Protein AF-K7VMM9-F1 (afdb_monomer_lite)

Radius of gyration: 10.69 Å; chains: 1; bounding box: 19×23×28 Å

Organism: Equus asinus (NCBI:txid9793)

Secondary structure (DSSP, 8-state):
----EEEESS--HHHHHHHSPSSHHHHEEEES-HHHHHHHHHHHHHHH--

Structure (mmCIF, N/CA/C/O backbone):
data_AF-K7VMM9-F1
#
_entry.id   AF-K7VMM9-F1
#
loop_
_atom_site.group_PDB
_atom_site.id
_atom_site.type_symbol
_atom_site.label_atom_id
_atom_site.label_alt_id
_atom_site.label_comp_id
_atom_site.label_asym_id
_atom_site.label_entity_id
_atom_site.label_seq_id
_atom_site.pdbx_PDB_ins_code
_atom_site.Cartn_x
_atom_site.Cartn_y
_atom_site.C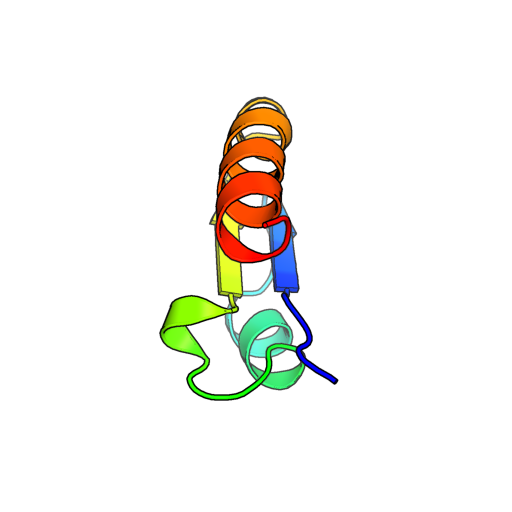artn_z
_atom_site.occupancy
_atom_site.B_iso_or_equiv
_atom_site.auth_seq_id
_atom_site.auth_comp_id
_atom_site.auth_asym_id
_atom_site.auth_atom_id
_atom_site.pdbx_PDB_model_num
ATOM 1 N N . PHE A 1 1 ? -3.307 -11.711 13.991 1.00 66.06 1 PHE A N 1
ATOM 2 C CA . PHE A 1 1 ? -2.284 -10.703 13.646 1.00 66.06 1 PHE A CA 1
ATOM 3 C C . PHE A 1 1 ? -2.675 -10.074 12.318 1.00 66.06 1 PHE A C 1
ATOM 5 O O . PHE A 1 1 ? -3.166 -10.809 11.474 1.00 66.06 1 PHE A O 1
ATOM 12 N N . LYS A 1 2 ? -2.554 -8.752 12.154 1.00 81.88 2 LYS A N 1
ATOM 13 C CA . LYS A 1 2 ? -2.830 -8.068 10.878 1.00 81.88 2 LYS A CA 1
ATOM 14 C C . LYS A 1 2 ? -1.496 -7.697 10.238 1.00 81.88 2 LYS A C 1
ATOM 16 O O . LYS A 1 2 ? -0.725 -6.971 10.862 1.00 81.88 2 LYS A O 1
ATOM 21 N N . MET A 1 3 ? -1.215 -8.225 9.052 1.00 87.31 3 MET A N 1
ATOM 22 C CA . MET A 1 3 ? -0.034 -7.884 8.261 1.00 87.31 3 MET A CA 1
ATOM 23 C C . MET A 1 3 ? -0.379 -6.796 7.253 1.00 87.31 3 MET A C 1
ATOM 25 O O . MET A 1 3 ? -1.402 -6.875 6.574 1.00 87.31 3 MET A O 1
ATOM 29 N N . PHE A 1 4 ? 0.498 -5.799 7.160 1.00 88.56 4 PHE A N 1
ATOM 30 C CA . PHE A 1 4 ? 0.415 -4.717 6.191 1.00 88.56 4 PHE A CA 1
ATOM 31 C C . PHE A 1 4 ? 1.642 -4.772 5.284 1.00 88.56 4 PHE A C 1
ATOM 33 O O . PHE A 1 4 ? 2.765 -4.839 5.786 1.00 88.56 4 PHE A O 1
ATOM 40 N N . ALA A 1 5 ? 1.432 -4.723 3.972 1.00 90.81 5 ALA A N 1
ATOM 41 C CA . ALA A 1 5 ? 2.500 -4.728 2.980 1.00 9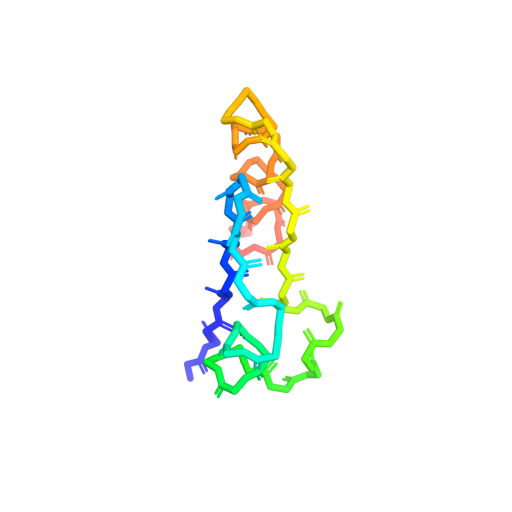0.81 5 ALA A CA 1
ATOM 42 C C . ALA A 1 5 ? 2.665 -3.324 2.386 1.00 90.81 5 ALA A C 1
ATOM 44 O O . ALA A 1 5 ? 1.682 -2.695 1.992 1.00 90.81 5 ALA A O 1
ATOM 45 N N . VAL A 1 6 ? 3.900 -2.817 2.330 1.00 89.50 6 VAL A N 1
ATOM 46 C CA . VAL A 1 6 ? 4.210 -1.493 1.767 1.00 89.50 6 VAL A CA 1
ATOM 47 C C . VAL A 1 6 ? 5.304 -1.633 0.711 1.00 89.50 6 VAL A C 1
ATOM 49 O O . VAL A 1 6 ? 6.452 -1.915 1.043 1.00 89.50 6 VAL A O 1
ATOM 52 N N . GLY A 1 7 ? 4.944 -1.423 -0.552 1.00 90.19 7 GLY A N 1
ATOM 53 C CA . GLY A 1 7 ? 5.858 -1.406 -1.693 1.00 90.19 7 GLY A CA 1
ATOM 54 C C . GLY A 1 7 ? 6.326 -0.002 -2.043 1.00 90.19 7 GLY A C 1
ATOM 55 O O . GLY A 1 7 ? 5.538 0.945 -1.989 1.00 90.19 7 GLY A O 1
ATOM 56 N N . VAL A 1 8 ? 7.601 0.132 -2.419 1.00 90.00 8 VAL A N 1
ATOM 57 C CA . VAL A 1 8 ? 8.208 1.419 -2.779 1.00 90.00 8 VAL A CA 1
ATOM 58 C C . VAL A 1 8 ? 9.001 1.309 -4.082 1.00 90.00 8 VAL A C 1
ATOM 60 O O . VAL A 1 8 ? 9.797 0.385 -4.237 1.00 90.00 8 VAL A O 1
ATOM 63 N N . GLY A 1 9 ? 8.836 2.266 -4.995 1.00 87.19 9 GLY A N 1
ATOM 64 C CA . GLY A 1 9 ? 9.540 2.284 -6.279 1.00 87.19 9 GLY A CA 1
ATOM 65 C C . GLY A 1 9 ? 9.003 1.204 -7.218 1.00 87.19 9 GLY A C 1
ATOM 66 O O . GLY A 1 9 ? 7.801 1.123 -7.409 1.00 87.19 9 GLY A O 1
ATOM 67 N N . ASN A 1 10 ? 9.870 0.351 -7.768 1.00 84.25 10 ASN A N 1
ATOM 68 C CA . ASN A 1 10 ? 9.482 -0.734 -8.686 1.00 84.25 10 ASN A CA 1
ATOM 69 C C . ASN A 1 10 ? 9.019 -2.008 -7.951 1.00 84.25 10 ASN A C 1
ATOM 71 O O . ASN A 1 10 ? 9.376 -3.118 -8.343 1.00 84.25 10 ASN A O 1
ATOM 75 N N . ALA A 1 11 ? 8.295 -1.859 -6.841 1.00 85.31 11 ALA A N 1
ATOM 76 C CA . ALA A 1 11 ? 7.784 -3.004 -6.096 1.00 85.31 11 ALA A CA 1
ATOM 77 C C . ALA A 1 11 ? 6.683 -3.722 -6.891 1.00 85.31 11 ALA A C 1
ATOM 79 O O . ALA A 1 11 ? 5.849 -3.076 -7.526 1.00 85.31 11 ALA A O 1
ATOM 80 N N . VAL A 1 12 ? 6.669 -5.053 -6.831 1.00 88.06 12 VAL A N 1
ATOM 81 C CA . VAL A 1 12 ? 5.664 -5.873 -7.512 1.00 88.06 12 VAL A CA 1
ATOM 82 C C . VAL A 1 12 ? 4.403 -5.915 -6.655 1.00 88.06 12 VAL A C 1
ATOM 84 O O . VAL A 1 12 ? 4.403 -6.476 -5.561 1.00 88.06 12 VAL A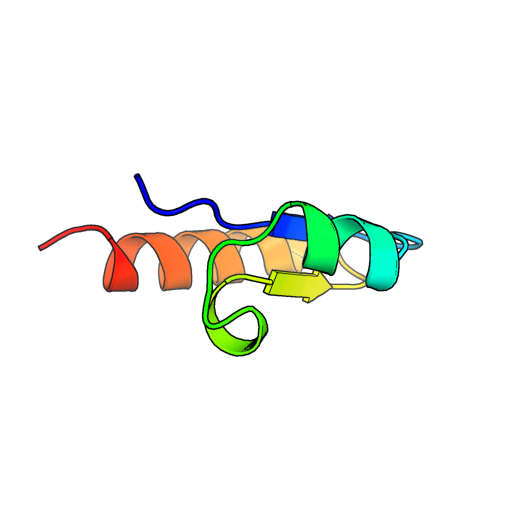 O 1
ATOM 87 N N . GLU A 1 13 ? 3.323 -5.295 -7.133 1.00 86.94 13 GLU A N 1
ATOM 88 C CA . GLU A 1 13 ? 2.068 -5.207 -6.377 1.00 86.94 13 GLU A CA 1
ATOM 89 C C . GLU A 1 13 ? 1.467 -6.581 -6.064 1.00 86.94 13 GLU A C 1
ATOM 91 O O . GLU A 1 13 ? 0.932 -6.766 -4.975 1.00 86.94 13 GLU A O 1
ATOM 96 N N . ASP A 1 14 ? 1.595 -7.555 -6.966 1.00 88.38 14 ASP A N 1
ATOM 97 C CA . ASP A 1 14 ? 1.056 -8.902 -6.756 1.00 88.38 14 ASP A CA 1
ATOM 98 C C . ASP A 1 14 ? 1.711 -9.623 -5.568 1.00 88.38 14 ASP A C 1
ATOM 100 O O . ASP A 1 14 ? 0.997 -10.152 -4.719 1.00 88.38 14 ASP A O 1
ATOM 104 N N . GLU A 1 15 ? 3.037 -9.540 -5.411 1.00 90.19 15 GLU A N 1
ATOM 105 C CA . GLU A 1 15 ? 3.729 -10.132 -4.253 1.00 90.19 15 GLU A CA 1
ATOM 106 C C . GLU A 1 15 ? 3.302 -9.460 -2.937 1.00 90.19 15 GLU A C 1
ATOM 108 O O . GLU A 1 15 ? 3.114 -10.111 -1.908 1.00 90.19 15 GLU A O 1
ATOM 113 N N . LEU A 1 16 ? 3.087 -8.139 -2.955 1.00 90.31 16 LEU A N 1
ATOM 114 C CA . LEU A 1 16 ? 2.617 -7.403 -1.776 1.00 90.31 16 LEU A CA 1
ATOM 115 C C . LEU A 1 16 ? 1.213 -7.844 -1.352 1.00 90.31 16 LEU A C 1
ATOM 117 O O . LEU A 1 16 ? 0.901 -7.848 -0.159 1.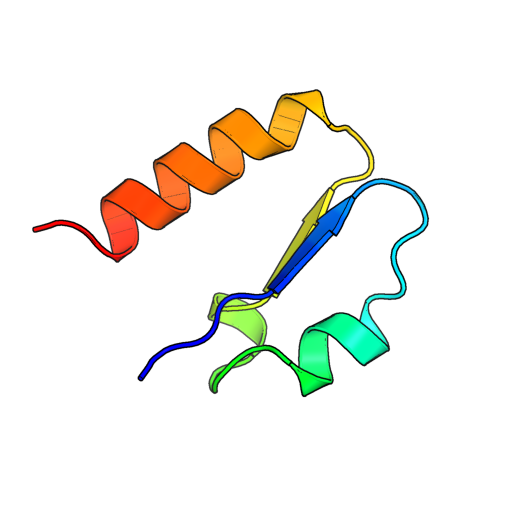00 90.31 16 LEU A O 1
ATOM 121 N N . ARG A 1 17 ? 0.364 -8.210 -2.316 1.00 87.62 17 ARG A N 1
ATOM 122 C CA . ARG A 1 17 ? -1.002 -8.681 -2.063 1.00 87.62 17 ARG A CA 1
ATOM 123 C C . ARG A 1 17 ? -1.023 -10.057 -1.411 1.00 87.62 17 ARG A C 1
ATOM 125 O O . ARG A 1 17 ? -1.916 -10.295 -0.607 1.00 87.62 17 ARG A O 1
ATOM 132 N N . GLU A 1 18 ? -0.046 -10.913 -1.701 1.00 89.94 18 GLU A N 1
ATOM 133 C CA . GLU A 1 18 ? 0.095 -12.224 -1.052 1.00 89.94 18 GLU A CA 1
ATOM 134 C C . GLU A 1 18 ? 0.554 -12.115 0.412 1.00 89.94 18 GLU A C 1
ATOM 136 O O . GLU A 1 18 ? 0.202 -12.952 1.242 1.00 89.94 18 GLU A O 1
ATOM 141 N N . ILE A 1 19 ? 1.312 -11.068 0.752 1.00 90.06 19 ILE A N 1
ATOM 142 C CA . ILE A 1 19 ? 1.818 -10.832 2.115 1.00 90.06 19 ILE A CA 1
ATOM 143 C C . ILE A 1 19 ? 0.776 -10.114 2.992 1.00 90.06 19 ILE A C 1
ATOM 145 O O . ILE A 1 19 ? 0.711 -10.323 4.208 1.00 90.06 19 ILE A O 1
ATOM 149 N N . ALA A 1 20 ? -0.024 -9.224 2.401 1.00 90.44 20 ALA A N 1
ATOM 150 C CA . ALA A 1 20 ? -1.021 -8.434 3.117 1.00 90.44 20 ALA A CA 1
ATOM 151 C C . ALA A 1 20 ? -2.180 -9.299 3.647 1.00 90.44 20 ALA A C 1
ATOM 153 O O . ALA A 1 20 ? -2.670 -10.208 2.985 1.00 90.44 20 ALA A O 1
ATOM 154 N N . SER A 1 21 ? -2.667 -8.988 4.851 1.00 90.81 21 SER A N 1
ATOM 155 C CA . SER A 1 21 ? -3.832 -9.677 5.421 1.00 90.81 21 SER A CA 1
ATOM 156 C C . SER A 1 21 ? -5.149 -9.252 4.770 1.00 90.81 21 SER A C 1
ATOM 158 O O . SER A 1 21 ? -5.283 -8.148 4.244 1.00 90.81 21 SER A O 1
ATOM 160 N N . GLU A 1 22 ? -6.167 -10.105 4.865 1.00 89.12 22 GLU A N 1
ATOM 161 C CA . GLU A 1 22 ? -7.498 -9.763 4.371 1.00 89.12 22 GLU A CA 1
ATOM 162 C C . GLU A 1 22 ? -8.210 -8.705 5.244 1.00 89.12 22 GLU A C 1
ATOM 164 O O . GLU A 1 22 ? -8.093 -8.729 6.476 1.00 89.12 22 GLU A O 1
ATOM 169 N N . PRO A 1 23 ? -8.987 -7.787 4.629 1.00 90.00 23 PRO A N 1
ATOM 170 C CA . PRO A 1 23 ? -9.113 -7.558 3.185 1.00 90.00 23 PRO A CA 1
ATOM 171 C C . PRO A 1 23 ? -7.854 -6.900 2.606 1.00 90.00 23 PRO A C 1
ATOM 173 O O . PRO A 1 23 ? -7.427 -5.843 3.075 1.00 90.00 23 PRO A O 1
ATOM 176 N N . VAL A 1 24 ? -7.284 -7.510 1.561 1.00 86.19 24 VAL A N 1
ATOM 177 C CA . VAL A 1 24 ? -5.988 -7.109 0.985 1.00 86.19 24 VAL A CA 1
ATOM 178 C C . VAL A 1 24 ? -5.986 -5.631 0.614 1.00 86.19 24 VAL A C 1
ATOM 180 O O . VAL A 1 24 ? -5.058 -4.918 0.978 1.00 86.19 24 VAL A O 1
ATOM 183 N N . ALA A 1 25 ? -7.069 -5.146 -0.003 1.00 84.50 25 ALA A N 1
ATOM 184 C CA . ALA A 1 25 ? -7.244 -3.757 -0.440 1.00 84.50 25 ALA A CA 1
ATOM 185 C C . ALA A 1 25 ? -7.045 -2.698 0.661 1.00 84.50 25 ALA A C 1
ATOM 187 O O . ALA A 1 25 ? -6.753 -1.544 0.362 1.00 84.50 25 ALA A O 1
ATOM 188 N N . GLU A 1 26 ? -7.195 -3.072 1.932 1.00 84.88 26 GLU A N 1
ATOM 189 C CA . GLU A 1 26 ? -6.983 -2.171 3.065 1.00 84.88 26 GLU A CA 1
ATOM 190 C C . GLU A 1 26 ? -5.613 -2.306 3.731 1.00 84.88 26 GLU A C 1
ATOM 192 O O . GLU A 1 26 ? -5.258 -1.465 4.570 1.00 84.88 26 GLU A O 1
ATOM 197 N N . HIS A 1 27 ? -4.884 -3.368 3.392 1.00 87.88 27 HIS A N 1
ATOM 198 C CA . HIS A 1 27 ? -3.645 -3.782 4.036 1.00 87.88 27 HIS A CA 1
ATOM 199 C C . HIS A 1 27 ? -2.426 -3.726 3.107 1.00 87.88 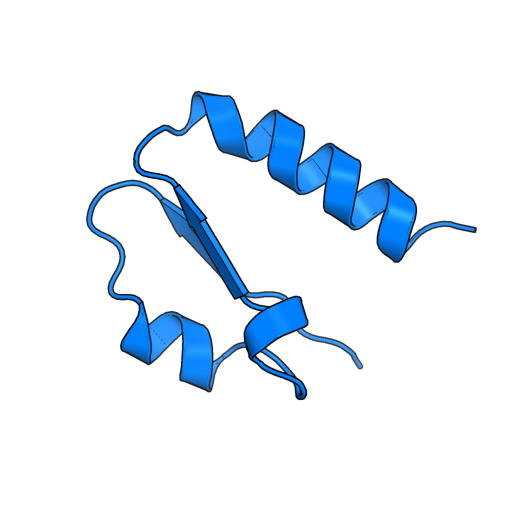27 HIS A C 1
ATOM 201 O O . HIS A 1 27 ? -1.305 -3.857 3.595 1.00 87.88 27 HIS A O 1
ATOM 207 N N . TYR A 1 28 ? -2.612 -3.489 1.807 1.00 88.81 28 TYR A N 1
ATOM 208 C CA . TYR A 1 28 ? -1.520 -3.213 0.878 1.00 88.81 28 TYR A CA 1
ATOM 209 C C . TYR A 1 28 ? -1.425 -1.713 0.571 1.00 88.81 28 TYR A C 1
ATOM 211 O O . TYR A 1 28 ? -2.430 -1.016 0.423 1.00 88.81 28 TYR A O 1
ATOM 219 N N . PHE A 1 29 ? -0.200 -1.209 0.468 1.00 88.00 29 PHE A N 1
ATOM 220 C CA . PHE A 1 29 ? 0.094 0.153 0.043 1.00 88.00 29 PHE A CA 1
ATOM 221 C C . PHE A 1 29 ? 1.249 0.133 -0.955 1.00 88.00 29 PHE A C 1
ATOM 223 O O . PHE A 1 29 ? 2.255 -0.533 -0.728 1.00 88.00 29 PHE A O 1
ATOM 230 N N . TYR A 1 30 ? 1.130 0.903 -2.030 1.00 89.00 30 TYR A N 1
ATOM 231 C CA . TYR A 1 30 ? 2.186 1.084 -3.021 1.00 89.00 30 TYR A CA 1
ATOM 232 C C . TYR A 1 30 ? 2.477 2.575 -3.200 1.00 89.00 30 TYR A C 1
ATOM 234 O O . TYR A 1 30 ? 1.565 3.406 -3.210 1.00 89.00 30 TYR A O 1
ATOM 242 N N . THR A 1 31 ? 3.753 2.929 -3.313 1.00 84.75 31 THR A N 1
ATOM 243 C CA . THR A 1 31 ? 4.195 4.289 -3.628 1.00 84.75 31 THR A CA 1
ATOM 244 C C . THR A 1 31 ? 5.430 4.257 -4.514 1.00 84.75 31 THR A C 1
ATOM 246 O O . THR A 1 31 ? 6.368 3.526 -4.243 1.00 84.75 31 THR A O 1
ATOM 249 N N . ALA A 1 32 ? 5.501 5.108 -5.534 1.00 83.88 32 ALA A N 1
ATOM 250 C CA . ALA A 1 32 ? 6.733 5.258 -6.311 1.00 83.88 32 ALA A CA 1
ATOM 251 C C . ALA A 1 32 ? 7.841 5.992 -5.520 1.00 83.88 32 ALA A C 1
ATOM 253 O O . ALA A 1 32 ? 9.027 5.789 -5.765 1.00 83.88 32 ALA A O 1
ATOM 254 N N . ASP A 1 33 ? 7.459 6.808 -4.529 1.00 84.12 33 ASP A N 1
ATOM 255 C CA . ASP A 1 33 ? 8.362 7.687 -3.785 1.00 84.12 33 ASP A CA 1
ATOM 256 C C . ASP A 1 33 ? 8.562 7.255 -2.329 1.00 84.12 33 ASP A C 1
ATOM 258 O O . ASP A 1 33 ? 7.605 7.099 -1.562 1.00 84.12 33 ASP A O 1
ATOM 262 N N . PHE A 1 34 ? 9.825 7.203 -1.895 1.00 79.12 34 PHE A N 1
ATOM 263 C CA . PHE A 1 34 ? 10.199 6.972 -0.492 1.00 79.12 34 PHE A CA 1
ATOM 264 C C . PHE A 1 34 ? 9.680 8.067 0.450 1.00 79.12 34 PHE A C 1
ATOM 266 O O . PHE A 1 34 ? 9.420 7.816 1.626 1.00 79.12 34 PHE A O 1
ATOM 273 N N . LYS A 1 35 ? 9.472 9.287 -0.059 1.00 81.94 35 LYS A N 1
ATOM 274 C CA . LYS A 1 35 ? 8.927 10.406 0.727 1.00 81.94 35 LYS A CA 1
ATOM 275 C C . LYS A 1 35 ? 7.508 10.119 1.230 1.00 81.94 35 LYS A C 1
ATOM 277 O O . LYS A 1 35 ? 7.134 10.563 2.317 1.00 81.94 35 LYS A O 1
ATOM 282 N N . THR A 1 36 ? 6.739 9.336 0.479 1.00 81.38 36 THR A N 1
ATOM 283 C CA . THR A 1 36 ? 5.357 8.969 0.808 1.00 81.38 36 THR A CA 1
ATOM 284 C C . THR A 1 36 ? 5.287 7.914 1.912 1.00 81.38 36 THR A C 1
ATOM 286 O O . THR A 1 36 ? 4.272 7.835 2.603 1.00 81.38 36 THR A O 1
ATOM 289 N N . ILE A 1 37 ? 6.369 7.164 2.170 1.00 84.12 37 ILE A N 1
ATOM 290 C CA . ILE A 1 37 ? 6.429 6.175 3.262 1.00 84.12 37 ILE A CA 1
ATOM 291 C C . ILE A 1 37 ? 6.089 6.829 4.601 1.00 84.12 37 ILE A C 1
ATOM 293 O O . ILE A 1 37 ? 5.332 6.266 5.384 1.00 84.12 37 ILE A O 1
ATOM 297 N N . ASN A 1 38 ? 6.574 8.048 4.855 1.00 82.69 38 ASN A N 1
ATOM 298 C CA . ASN A 1 38 ? 6.285 8.754 6.104 1.00 82.69 38 ASN A CA 1
ATOM 299 C C . ASN A 1 38 ? 4.783 9.072 6.256 1.00 82.69 38 ASN A C 1
ATOM 301 O O . ASN A 1 38 ? 4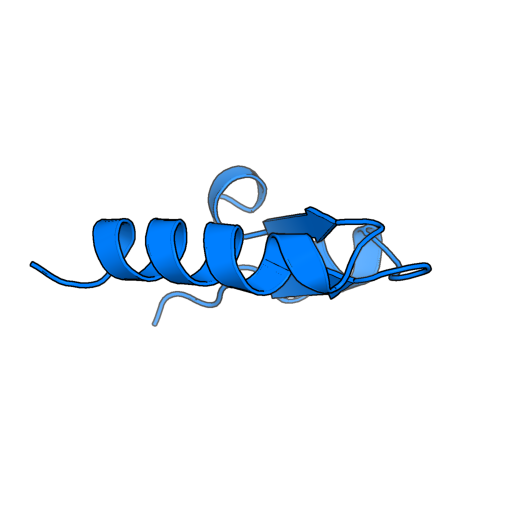.229 9.034 7.354 1.00 82.69 38 ASN A O 1
ATOM 305 N N . GLN A 1 39 ? 4.092 9.358 5.149 1.00 84.38 39 GLN A N 1
ATOM 306 C CA . GLN A 1 39 ? 2.643 9.571 5.151 1.00 84.38 39 GLN A CA 1
ATOM 307 C C . GLN A 1 39 ? 1.877 8.255 5.347 1.00 84.38 39 GLN A C 1
ATOM 309 O O . GLN A 1 39 ? 0.899 8.224 6.096 1.00 84.38 39 GLN A O 1
ATOM 314 N N . ILE A 1 40 ? 2.340 7.172 4.716 1.00 84.31 40 ILE A N 1
ATOM 315 C CA . ILE A 1 40 ? 1.792 5.818 4.877 1.00 84.31 40 ILE A CA 1
ATOM 316 C C . ILE A 1 40 ? 1.949 5.360 6.332 1.00 84.31 40 ILE A C 1
ATOM 318 O O . ILE A 1 40 ? 0.967 4.953 6.947 1.00 84.31 40 ILE A O 1
ATOM 322 N N . GLY A 1 41 ? 3.130 5.542 6.927 1.00 82.81 41 GLY A N 1
ATOM 323 C CA . GLY A 1 41 ? 3.402 5.246 8.333 1.00 82.81 41 GLY A CA 1
ATOM 324 C C . GLY A 1 41 ? 2.474 6.003 9.284 1.00 82.81 41 GLY A C 1
ATOM 325 O O . GLY A 1 41 ? 1.888 5.394 10.173 1.00 82.81 41 GLY A O 1
ATOM 326 N N . LYS A 1 42 ? 2.231 7.301 9.050 1.00 84.56 42 LYS A N 1
ATOM 327 C CA . LYS A 1 42 ? 1.249 8.080 9.831 1.00 84.56 42 LYS A CA 1
ATOM 328 C C . LYS A 1 42 ? -0.187 7.566 9.676 1.00 84.56 42 LYS A C 1
ATOM 330 O O . LYS A 1 42 ? -0.942 7.572 10.648 1.00 84.56 42 LYS A O 1
ATOM 335 N N . LYS A 1 43 ? -0.590 7.132 8.475 1.00 81.88 43 LYS A N 1
ATOM 336 C CA . LYS A 1 43 ? -1.909 6.512 8.247 1.00 81.88 43 LYS A CA 1
ATOM 337 C C . LYS A 1 43 ? -2.034 5.175 8.979 1.00 81.88 43 LYS A C 1
ATOM 339 O O . LYS A 1 43 ? -3.050 4.948 9.628 1.00 81.88 43 LYS A O 1
ATOM 344 N N . LEU A 1 44 ? -1.008 4.329 8.906 1.00 82.31 44 LEU A N 1
ATOM 345 C CA . LEU A 1 44 ? -0.936 3.056 9.625 1.00 82.31 44 LEU A CA 1
ATOM 346 C C . LEU A 1 44 ? -0.994 3.272 11.133 1.00 82.31 44 LEU A C 1
ATOM 348 O O . LEU A 1 44 ? -1.800 2.639 11.801 1.00 82.31 44 LEU A O 1
ATOM 352 N N . GLN A 1 45 ? -0.225 4.228 11.654 1.00 80.75 45 GLN A N 1
ATOM 353 C CA . GLN A 1 45 ? -0.240 4.589 13.067 1.00 80.75 45 GLN A CA 1
ATOM 354 C C . GLN A 1 45 ? -1.644 4.994 13.526 1.00 80.75 45 GLN A C 1
ATOM 356 O O . GLN A 1 45 ? -2.099 4.498 14.543 1.00 80.75 45 GLN A O 1
ATOM 361 N N . LYS A 1 46 ? -2.378 5.805 12.753 1.00 81.38 46 LYS A N 1
ATOM 362 C CA . LYS A 1 46 ? -3.782 6.136 13.066 1.00 81.38 46 LYS A CA 1
ATOM 363 C C . LYS A 1 46 ? -4.743 4.946 12.974 1.00 81.38 46 LYS A C 1
ATOM 365 O O . LYS A 1 46 ? -5.759 4.944 13.653 1.00 81.38 46 LYS A O 1
ATOM 370 N N . LYS A 1 47 ? -4.477 3.977 12.092 1.00 75.56 47 LYS A N 1
ATOM 371 C CA . LYS A 1 47 ? -5.303 2.765 11.938 1.00 75.56 47 LYS A CA 1
ATOM 372 C C . LYS A 1 47 ? -5.020 1.718 13.024 1.00 75.56 47 LYS A C 1
ATOM 374 O O . LYS A 1 47 ? -5.899 0.911 13.309 1.00 75.56 47 LYS A O 1
ATOM 379 N N . ILE A 1 48 ? -3.800 1.685 13.563 1.00 78.00 48 ILE A N 1
ATOM 380 C CA . ILE A 1 48 ? -3.319 0.640 14.479 1.00 78.00 48 ILE A CA 1
ATOM 381 C C . ILE A 1 48 ? -3.295 1.122 15.935 1.00 78.00 48 ILE A C 1
ATOM 383 O O . ILE A 1 48 ? -3.626 0.347 16.829 1.00 78.00 48 ILE A O 1
ATOM 387 N N . CYS A 1 49 ? -2.894 2.367 16.190 1.00 72.81 49 CYS A N 1
ATOM 388 C CA . CYS A 1 49 ? -2.850 2.937 17.534 1.00 72.81 49 CYS A CA 1
ATOM 389 C C . CYS A 1 49 ? -4.207 3.554 17.896 1.00 72.81 49 CYS A C 1
ATOM 391 O O . CYS A 1 49 ? -4.737 4.366 17.136 1.00 72.81 49 CYS A O 1
ATOM 393 N N . VAL A 1 50 ? -4.732 3.150 19.057 1.00 59.28 50 VAL A N 1
ATOM 394 C CA . VAL A 1 50 ? -5.857 3.785 19.766 1.00 59.28 50 VAL A CA 1
ATOM 395 C C . VAL A 1 50 ? -5.443 5.093 20.426 1.00 59.28 50 VAL A C 1
ATOM 397 O O . VAL A 1 50 ? -4.265 5.192 20.842 1.00 59.28 50 VAL A O 1
#

pLDDT: mean 84.64, std 6.08, range [59.28, 90.81]

Sequence (50 aa):
FKMFAVGVGNAVEDELREIASEPVAEHYFYTADFKTINQIGKKLQKKICV

InterPro domains:
  IPR002035 von Willebrand factor, type A [PF00092] (2-41)
  IPR002035 von Willebrand factor, type A [PS50234] (1-44)
  IPR036465 von Willebrand factor A-like domain superfamily [G3DSA:3.40.50.410] (1-50)
  IPR036465 von Willebrand factor A-like domain superfamily [SSF53300] (2-49)
  IPR050525 Extracellular Matrix Assembly and Organization [PTHR24020] (2-48)

Foldseek 3Di:
DFAAFEAEAPDDQVVSLVRGDPVSVVRYYYYPDPVCVVVVVVVVCVVPPD